Protein AF-A0A182YS61-F1 (afdb_monomer)

Mean predicted aligned error: 13.83 Å

Sequence (104 aa):
MSAAIKWRSLLCDSNQLQLKATLLGGQSFRWKARNPNELDQKQNEFIGVFANIVWILRQTERELQYRIVGEQSYPNGANRDVTKAAVHEQTSATVKNLAQVRLK

Solvent-accessible surface area (backbone atoms only — not comparable to full-atom values): 6808 Å² total; per-residue (Å²): 131,87,70,79,74,59,79,44,77,40,88,38,40,42,92,82,50,53,65,70,57,58,42,68,62,72,81,42,86,58,47,42,83,41,77,93,48,92,88,53,86,78,56,66,28,34,40,30,63,55,91,61,22,37,37,38,38,34,60,51,72,53,29,41,33,36,32,65,79,47,77,53,70,84,81,51,91,82,70,70,62,72,89,71,58,76,92,79,78,93,71,96,66,90,77,76,80,82,82,75,79,80,81,129

InterPro domains:
  IPR012904 8-oxoguanine DNA glycosylase, N-terminal [PF07934] (10-79)
  IPR052054 Oxidative DNA damage repair enzyme [PTHR10242] (6-87)

pLDDT: mean 76.08, std 18.75, range [33.75, 95.44]

Secondary structure (DSSP, 8-state):
-------EEEE--TTT--HHHHHHSSS-SSEEEE-S-TT-TT--EEEEEETTEEEEEEE-SSEEEEEEEEE-PSSPTT---TTSS-------------------

Organism: Anopheles stephensi (NCBI:txid30069)

Nearest PDB structures (foldseek):
  6g40-assembly3_C  TM=9.086E-01  e=1.349E-04  Mus musculus
  8bq7-assembly2_B  TM=8.272E-01  e=1.005E-04  Mus musculus
  7z3y-assembly3_CCC  TM=8.253E-01  e=1.517E-04  Mus musculus
  7z5r-assembly2_B  TM=8.107E-01  e=3.254E-04  Mus musculus
  8vx4-assembly1_A  TM=7.507E-01  e=2.893E-04  Homo sapiens

Radius of gyration: 20.43 Å; Cα contacts (8 Å, |Δi|>4): 126; chains: 1; bounding box: 54×37×44 Å

Structure (mmCIF, N/CA/C/O backbone):
data_AF-A0A182YS61-F1
#
_entry.id   AF-A0A182YS61-F1
#
loop_
_atom_site.group_PDB
_atom_site.id
_atom_site.type_symbol
_atom_site.label_atom_id
_atom_site.label_alt_id
_atom_site.label_comp_id
_atom_site.label_asym_id
_atom_site.label_entity_id
_atom_site.label_seq_id
_atom_site.pdbx_PDB_ins_code
_atom_site.Cartn_x
_atom_site.Cartn_y
_atom_site.Cartn_z
_atom_site.occupancy
_atom_site.B_iso_or_equiv
_atom_site.auth_seq_id
_atom_site.auth_comp_id
_atom_site.auth_asym_id
_atom_site.auth_atom_id
_atom_site.pdbx_PDB_model_num
ATOM 1 N N . MET A 1 1 ? -5.251 -0.162 -22.273 1.00 33.75 1 MET A N 1
ATOM 2 C CA . MET A 1 1 ? -6.599 0.122 -21.734 1.00 33.75 1 MET A CA 1
ATOM 3 C C . MET A 1 1 ? -6.425 0.662 -20.323 1.00 33.75 1 MET A C 1
ATOM 5 O O . MET A 1 1 ? -5.859 -0.040 -19.498 1.00 33.75 1 MET A O 1
ATOM 9 N N . SER A 1 2 ? -6.794 1.920 -20.071 1.00 41.34 2 SER A N 1
ATOM 10 C CA . SER A 1 2 ? -6.638 2.553 -18.754 1.00 41.34 2 SER A CA 1
ATOM 11 C C . SER A 1 2 ? -7.756 2.057 -17.837 1.00 41.34 2 SER A C 1
ATOM 13 O O . SER A 1 2 ? -8.863 2.591 -17.853 1.00 41.34 2 SER A O 1
ATOM 15 N N . ALA A 1 3 ? -7.509 0.965 -17.111 1.00 50.22 3 ALA A N 1
ATOM 16 C CA . ALA A 1 3 ? -8.411 0.538 -16.053 1.00 50.22 3 ALA A CA 1
ATOM 17 C C . ALA A 1 3 ? -8.446 1.655 -15.004 1.00 50.22 3 ALA A C 1
ATOM 19 O O . ALA A 1 3 ? -7.402 2.033 -14.471 1.00 50.22 3 ALA A O 1
ATOM 20 N N . ALA A 1 4 ? -9.630 2.209 -14.737 1.00 52.97 4 ALA A N 1
ATOM 21 C CA . ALA A 1 4 ? -9.818 3.183 -13.672 1.00 52.97 4 ALA A CA 1
ATOM 22 C C . ALA A 1 4 ? -9.175 2.636 -12.388 1.00 52.97 4 ALA A C 1
ATOM 24 O O . ALA A 1 4 ? -9.523 1.546 -11.926 1.00 52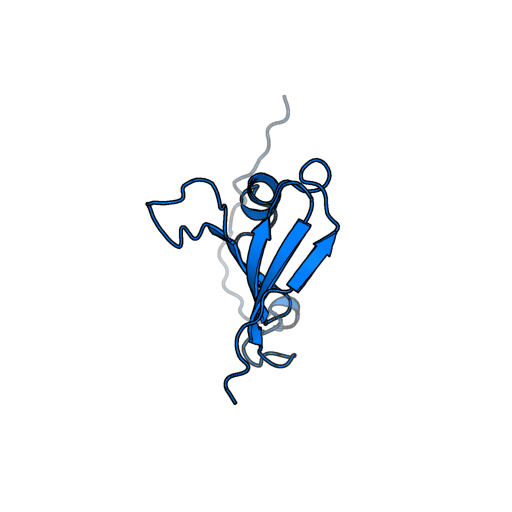.97 4 ALA A O 1
ATOM 25 N N . ILE A 1 5 ? -8.185 3.360 -11.862 1.00 72.62 5 ILE A N 1
ATOM 26 C CA . ILE A 1 5 ? -7.327 2.896 -10.771 1.00 72.62 5 ILE A CA 1
ATOM 27 C C . ILE A 1 5 ? -8.142 2.906 -9.465 1.00 72.62 5 ILE A C 1
ATOM 29 O O . ILE A 1 5 ? -8.097 3.862 -8.691 1.00 72.62 5 ILE A O 1
ATOM 33 N N . LYS A 1 6 ? -8.934 1.853 -9.248 1.00 88.00 6 LYS A N 1
ATOM 34 C CA . LYS A 1 6 ? -9.815 1.687 -8.089 1.00 88.00 6 LYS A CA 1
ATOM 35 C C . LYS A 1 6 ? -9.013 1.244 -6.864 1.00 88.00 6 LYS A C 1
ATOM 37 O O . LYS A 1 6 ? -8.210 0.314 -6.947 1.00 88.00 6 LYS A O 1
ATOM 42 N N . TRP A 1 7 ? -9.281 1.873 -5.723 1.00 91.94 7 TRP A N 1
ATOM 43 C CA . TRP A 1 7 ? -8.783 1.421 -4.427 1.00 91.94 7 TRP A CA 1
ATOM 44 C C . TRP A 1 7 ? -9.443 0.104 -4.013 1.00 91.94 7 TRP A C 1
ATOM 46 O O . TRP A 1 7 ? -10.656 -0.071 -4.141 1.00 91.94 7 TRP A O 1
ATOM 56 N N . ARG A 1 8 ? -8.630 -0.814 -3.503 1.00 94.81 8 ARG A N 1
ATOM 57 C CA . ARG A 1 8 ? -9.046 -2.064 -2.864 1.00 94.81 8 ARG A CA 1
ATOM 58 C C . ARG A 1 8 ? -8.605 -2.025 -1.403 1.00 94.81 8 ARG A C 1
ATOM 60 O O . ARG A 1 8 ? -7.629 -1.343 -1.097 1.00 94.81 8 ARG A O 1
ATOM 67 N N . SER A 1 9 ? -9.303 -2.732 -0.522 1.00 94.25 9 SER A N 1
ATOM 68 C CA . SER A 1 9 ? -8.962 -2.803 0.900 1.00 94.25 9 SER A CA 1
ATOM 69 C C . SER A 1 9 ? -8.725 -4.241 1.352 1.00 94.25 9 SER A C 1
ATOM 71 O O . SER A 1 9 ? -9.276 -5.192 0.797 1.00 94.25 9 SER A O 1
ATOM 73 N N . LEU A 1 10 ? -7.859 -4.379 2.348 1.00 95.31 10 LEU A N 1
ATOM 74 C CA . LEU A 1 10 ? -7.667 -5.574 3.155 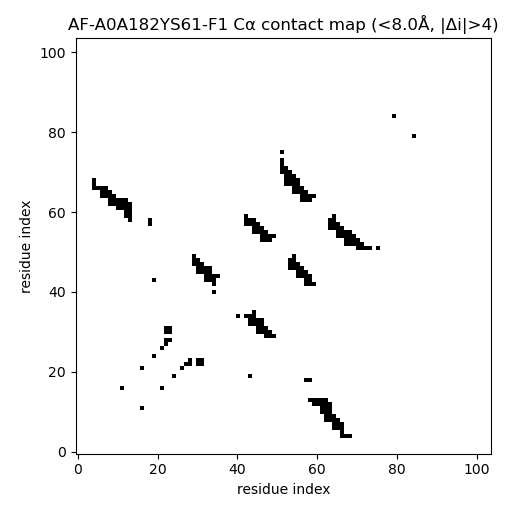1.00 95.31 10 LEU A CA 1
ATOM 75 C C . LEU A 1 10 ? -7.937 -5.181 4.601 1.00 95.31 10 LEU A C 1
ATOM 77 O O . LEU A 1 10 ? -7.429 -4.153 5.052 1.00 95.31 10 LEU A O 1
ATOM 81 N N . LEU A 1 11 ? -8.701 -6.003 5.318 1.00 95.44 11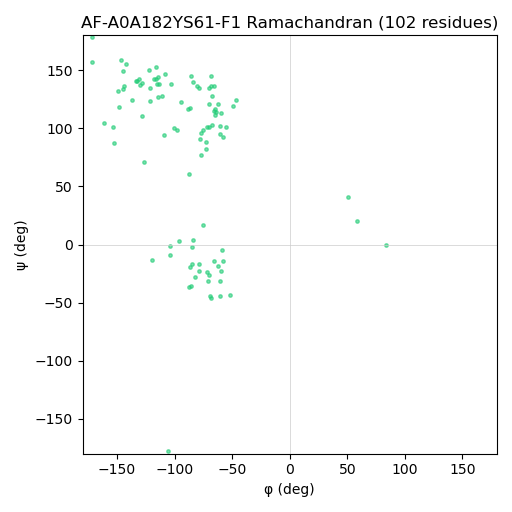 LEU A N 1
ATOM 82 C CA . LEU A 1 11 ? -8.872 -5.833 6.755 1.00 95.44 11 LEU A CA 1
ATOM 83 C C . LEU A 1 11 ? -7.509 -6.045 7.423 1.00 95.44 11 LEU A C 1
ATOM 85 O O . LEU A 1 11 ? -6.925 -7.124 7.324 1.00 95.44 11 LEU A O 1
ATOM 89 N N . CYS A 1 12 ? -6.978 -4.987 8.018 1.00 94.00 12 CYS A N 1
ATOM 90 C CA . CYS A 1 12 ? -5.667 -4.974 8.640 1.00 94.00 12 CYS A CA 1
ATOM 91 C C . CYS A 1 12 ? -5.613 -3.787 9.592 1.00 94.00 12 CYS A C 1
ATOM 93 O O . CYS A 1 12 ? -5.504 -2.632 9.165 1.00 94.00 12 CYS A O 1
ATOM 95 N N . ASP A 1 13 ? -5.706 -4.089 10.880 1.00 92.50 13 ASP A N 1
ATOM 96 C CA . ASP A 1 13 ? -5.653 -3.064 11.905 1.00 92.50 13 ASP A CA 1
ATOM 97 C C . ASP A 1 13 ? -4.247 -2.456 11.978 1.00 92.50 13 ASP A C 1
ATOM 99 O O . ASP A 1 13 ? -3.221 -3.125 11.814 1.00 92.50 13 ASP A O 1
ATOM 103 N N . SER A 1 14 ? -4.185 -1.159 12.263 1.00 87.81 14 SER A N 1
ATOM 104 C CA . SER A 1 14 ? -2.916 -0.431 12.393 1.00 87.81 14 SER A CA 1
ATOM 105 C C . SER A 1 14 ? -1.993 -0.985 13.488 1.00 87.81 14 SER A C 1
ATOM 107 O O . SER A 1 14 ? -0.778 -0.815 13.420 1.00 87.81 14 SER A O 1
ATOM 109 N N . ASN A 1 15 ? -2.523 -1.700 14.480 1.00 92.06 15 ASN A N 1
ATOM 110 C CA . ASN A 1 15 ? -1.713 -2.388 15.491 1.00 92.06 15 ASN A CA 1
ATOM 111 C C . ASN A 1 15 ? -0.980 -3.631 14.940 1.00 92.06 15 ASN A C 1
ATOM 113 O O . ASN A 1 15 ? 0.043 -4.017 15.500 1.00 92.06 15 ASN A O 1
ATOM 117 N N . GLN A 1 16 ? -1.469 -4.238 13.854 1.00 94.00 16 GLN A N 1
ATOM 118 C CA . GLN A 1 16 ? -0.861 -5.404 13.209 1.00 94.00 16 GLN A CA 1
ATOM 119 C C . GLN A 1 16 ? 0.213 -4.997 12.200 1.00 94.00 16 GLN A C 1
ATOM 121 O O . GLN A 1 16 ? 1.224 -5.683 12.056 1.00 94.00 16 GLN A O 1
ATOM 126 N N . LEU A 1 17 ? 0.001 -3.881 11.498 1.00 92.38 17 LEU A N 1
ATOM 127 C CA . LEU A 1 17 ? 0.912 -3.381 10.475 1.00 92.38 17 LEU A CA 1
ATOM 128 C C . LEU A 1 17 ? 1.083 -1.872 10.609 1.00 92.38 17 LEU A C 1
ATOM 130 O O . LEU A 1 17 ? 0.119 -1.127 10.508 1.00 92.38 17 LEU A O 1
ATOM 134 N N . GLN A 1 18 ? 2.322 -1.413 10.752 1.00 91.88 18 GLN A N 1
ATOM 135 C CA . GLN A 1 18 ? 2.665 0.008 10.737 1.00 91.88 18 GLN A CA 1
ATOM 136 C C . GLN A 1 18 ? 3.427 0.325 9.451 1.00 91.88 18 GLN A C 1
ATOM 138 O O . GLN A 1 18 ? 4.650 0.179 9.400 1.00 91.88 18 GLN A O 1
ATOM 143 N N . LEU A 1 19 ? 2.717 0.775 8.404 1.00 90.62 19 LEU A N 1
ATOM 144 C CA . LEU A 1 19 ? 3.303 0.961 7.065 1.00 90.62 19 LEU A CA 1
ATOM 145 C C . LEU A 1 19 ? 4.577 1.811 7.071 1.00 90.62 19 LEU A C 1
ATOM 147 O O . LEU A 1 19 ? 5.556 1.455 6.420 1.00 90.62 19 LEU A O 1
ATOM 151 N N . LYS A 1 20 ? 4.596 2.913 7.827 1.00 89.88 20 LYS A N 1
ATOM 152 C CA . LYS A 1 20 ? 5.765 3.798 7.901 1.00 89.88 20 LYS A CA 1
ATOM 153 C C . LYS A 1 20 ? 6.998 3.069 8.436 1.00 89.88 20 LYS A C 1
ATOM 155 O O . LYS A 1 20 ? 8.075 3.210 7.868 1.00 89.88 20 LYS A O 1
ATOM 160 N N . ALA A 1 21 ? 6.836 2.282 9.498 1.00 91.06 21 ALA A N 1
ATOM 161 C CA . ALA A 1 21 ? 7.931 1.525 10.094 1.00 91.06 21 ALA A CA 1
ATOM 162 C C . ALA A 1 21 ? 8.388 0.386 9.172 1.00 91.06 21 ALA A C 1
ATOM 164 O O . ALA A 1 21 ? 9.583 0.221 8.949 1.00 91.06 21 ALA A O 1
ATOM 165 N N . THR A 1 22 ? 7.455 -0.360 8.579 1.00 92.75 22 THR A N 1
ATOM 166 C CA . THR A 1 22 ? 7.780 -1.499 7.709 1.00 92.75 22 THR A CA 1
ATOM 167 C C . THR A 1 22 ? 8.442 -1.066 6.401 1.00 92.75 22 THR A C 1
ATOM 169 O O . THR A 1 22 ? 9.452 -1.640 5.999 1.00 92.75 22 THR A O 1
ATOM 172 N N . LEU A 1 23 ? 7.896 -0.048 5.730 1.00 93.19 23 LEU A N 1
ATOM 173 C CA . LEU A 1 23 ? 8.350 0.357 4.398 1.00 93.19 23 LEU A CA 1
ATOM 174 C C . LEU A 1 23 ? 9.588 1.256 4.430 1.00 93.19 23 LEU A C 1
ATOM 176 O O . LEU A 1 23 ? 10.351 1.245 3.469 1.00 93.19 23 LEU A O 1
ATOM 180 N N . LEU A 1 24 ? 9.800 2.023 5.506 1.00 89.81 24 LEU A N 1
ATOM 181 C CA . LEU A 1 24 ? 10.971 2.901 5.649 1.00 89.81 24 LEU A CA 1
ATOM 182 C C . LEU A 1 24 ? 12.039 2.345 6.601 1.00 89.81 24 LEU A C 1
ATOM 184 O O . LEU A 1 24 ? 13.140 2.884 6.655 1.00 89.81 24 LEU A O 1
ATOM 188 N N . GLY A 1 25 ? 11.757 1.263 7.331 1.00 90.75 25 GLY A N 1
ATOM 189 C CA . GLY A 1 25 ? 12.658 0.668 8.326 1.00 90.75 25 GLY A CA 1
ATOM 190 C C . GLY A 1 25 ? 13.840 -0.124 7.757 1.00 90.75 25 GLY A C 1
ATOM 191 O O . GLY A 1 25 ? 14.427 -0.926 8.473 1.00 90.75 25 GLY A O 1
ATOM 192 N N . GLY A 1 26 ? 14.176 0.044 6.476 1.00 90.44 26 GLY A N 1
ATOM 193 C CA . GLY A 1 26 ? 15.360 -0.565 5.858 1.00 90.44 26 GLY A CA 1
ATOM 194 C C . GLY A 1 26 ? 15.197 -2.007 5.363 1.00 90.44 26 GLY A C 1
ATOM 195 O O . GLY A 1 26 ? 16.132 -2.549 4.784 1.00 90.44 26 GLY A O 1
ATOM 196 N N . GLN A 1 27 ? 14.022 -2.627 5.516 1.00 90.81 27 GLN A N 1
ATOM 197 C CA . GLN A 1 27 ? 13.748 -3.960 4.949 1.00 90.81 27 GLN A CA 1
ATOM 198 C C . GLN A 1 27 ? 13.623 -3.924 3.419 1.00 90.81 27 GLN A C 1
ATOM 200 O O . GLN A 1 27 ? 13.957 -4.881 2.723 1.00 90.81 27 GLN A O 1
ATOM 205 N N . SER A 1 28 ? 13.131 -2.810 2.876 1.00 92.44 28 SER A N 1
ATOM 206 C CA . SER A 1 28 ? 13.044 -2.585 1.440 1.00 92.44 28 SER A CA 1
ATOM 207 C C . SER A 1 28 ? 13.284 -1.118 1.117 1.00 92.44 28 SER A C 1
ATOM 209 O O . SER A 1 28 ? 12.687 -0.239 1.723 1.00 92.44 28 SER A O 1
ATOM 211 N N . PHE A 1 29 ? 14.114 -0.856 0.109 1.00 94.19 29 PHE A N 1
ATOM 212 C CA . PHE A 1 29 ? 14.403 0.500 -0.379 1.00 94.19 29 PHE A CA 1
ATOM 213 C C . PHE A 1 29 ? 13.543 0.896 -1.585 1.00 94.19 29 PHE A C 1
ATOM 215 O O . PHE A 1 29 ? 13.714 1.966 -2.164 1.00 94.19 29 PHE A O 1
ATOM 222 N N . ARG A 1 30 ? 12.621 0.018 -2.003 1.00 95.25 30 ARG A N 1
ATOM 223 C CA . ARG A 1 30 ? 11.782 0.216 -3.197 1.00 95.25 30 ARG A CA 1
ATOM 224 C C . ARG A 1 30 ? 10.537 1.063 -2.939 1.00 95.25 30 ARG A C 1
ATOM 226 O O . ARG A 1 30 ? 9.723 1.210 -3.847 1.00 95.25 30 ARG A O 1
ATOM 233 N N . TRP A 1 31 ? 10.380 1.584 -1.727 1.00 94.75 31 TRP A N 1
ATOM 234 C CA . TRP A 1 31 ? 9.212 2.338 -1.293 1.00 94.75 31 TRP A CA 1
ATOM 235 C C . TRP A 1 31 ? 9.586 3.776 -0.962 1.00 94.75 31 TRP A C 1
ATOM 237 O O . TRP A 1 31 ? 10.649 4.047 -0.406 1.00 94.75 31 TRP A O 1
ATOM 247 N N . LYS A 1 32 ? 8.694 4.705 -1.300 1.00 92.62 32 LYS A N 1
ATOM 248 C CA . LYS A 1 32 ? 8.805 6.124 -0.969 1.00 92.62 32 LYS A CA 1
ATOM 249 C C . LYS A 1 32 ? 7.487 6.620 -0.400 1.00 92.62 32 LYS A C 1
ATOM 251 O O . LYS A 1 32 ? 6.423 6.252 -0.899 1.00 92.62 32 LYS A O 1
ATOM 256 N N . ALA A 1 33 ? 7.564 7.469 0.619 1.00 90.56 33 ALA A N 1
ATOM 257 C CA . ALA A 1 33 ? 6.402 8.205 1.094 1.00 90.56 33 ALA A CA 1
ATOM 258 C C . ALA A 1 33 ? 5.936 9.176 0.000 1.00 90.56 33 ALA A C 1
ATOM 260 O O . ALA A 1 33 ? 6.749 9.840 -0.648 1.00 90.56 33 ALA A O 1
ATOM 261 N N . ARG A 1 34 ? 4.626 9.233 -0.213 1.00 83.44 34 ARG A N 1
ATOM 262 C CA . ARG A 1 34 ? 3.960 10.147 -1.131 1.00 83.44 34 ARG A CA 1
ATOM 263 C C . ARG A 1 34 ? 2.977 10.965 -0.310 1.00 83.44 34 ARG A C 1
ATOM 265 O O . ARG A 1 34 ? 2.084 10.402 0.305 1.00 83.44 34 ARG A O 1
ATOM 272 N N . ASN A 1 35 ? 3.110 12.282 -0.361 1.00 72.12 35 ASN A N 1
ATOM 273 C CA . ASN A 1 35 ? 2.117 13.186 0.205 1.00 72.12 35 ASN A CA 1
ATOM 274 C C . ASN A 1 35 ? 1.264 13.694 -0.961 1.00 72.12 35 ASN A C 1
ATOM 276 O O . ASN A 1 35 ? 1.747 14.522 -1.733 1.00 72.12 35 ASN A O 1
ATOM 280 N N . PRO A 1 36 ? 0.056 13.148 -1.188 1.00 61.19 36 PRO A N 1
ATOM 281 C CA . PRO A 1 36 ? -0.760 13.539 -2.332 1.00 61.19 36 PRO A CA 1
ATOM 282 C C . PRO A 1 36 ? -1.313 14.964 -2.208 1.00 61.19 36 PRO A C 1
ATOM 284 O O . PRO A 1 36 ? -1.537 15.571 -3.245 1.00 61.19 36 PRO A O 1
ATOM 287 N N . ASN A 1 37 ? -1.492 15.496 -0.991 1.00 56.56 37 ASN A N 1
ATOM 288 C CA . ASN A 1 37 ? -1.925 16.870 -0.723 1.00 56.56 37 ASN A CA 1
ATOM 289 C C . ASN A 1 37 ? -1.324 17.361 0.605 1.00 56.56 37 ASN A C 1
ATOM 291 O O . ASN A 1 37 ? -1.441 16.676 1.619 1.00 56.56 37 ASN A O 1
ATOM 295 N N . GLU A 1 38 ? -0.739 18.560 0.629 1.00 53.31 38 GLU A N 1
ATOM 296 C CA . GLU A 1 38 ? -0.223 19.197 1.859 1.00 53.31 38 GLU A CA 1
ATOM 297 C C . GLU A 1 38 ? -1.333 19.564 2.864 1.00 53.31 38 GLU A C 1
ATOM 299 O O . GLU A 1 38 ? -1.051 19.819 4.033 1.00 53.31 38 GLU A O 1
ATOM 304 N N . LEU A 1 39 ? -2.599 19.545 2.427 1.00 53.16 39 LEU A N 1
ATOM 305 C CA . LEU A 1 39 ? -3.767 19.890 3.243 1.00 53.16 39 LEU A CA 1
ATOM 306 C C . LEU A 1 39 ? -4.219 18.775 4.199 1.00 53.16 39 LEU A C 1
ATOM 308 O O . LEU A 1 39 ? -4.887 19.064 5.185 1.00 53.16 39 LEU A O 1
ATOM 312 N N . ASP A 1 40 ? -3.871 17.516 3.917 1.00 51.12 40 ASP A N 1
ATOM 313 C CA . ASP A 1 40 ? -4.377 16.352 4.652 1.00 51.12 40 ASP A CA 1
ATOM 314 C C . ASP A 1 40 ? -3.201 15.501 5.154 1.00 51.12 40 ASP A C 1
ATOM 316 O O . ASP A 1 40 ? -2.912 14.402 4.678 1.00 51.12 40 ASP A O 1
ATOM 320 N N . GLN A 1 41 ? -2.488 16.036 6.151 1.00 51.75 41 GLN A N 1
ATOM 321 C CA . GLN A 1 41 ? -1.302 15.429 6.783 1.00 51.75 41 GLN A CA 1
ATOM 322 C C . GLN A 1 41 ? -1.548 14.040 7.409 1.00 51.75 41 GLN A C 1
ATOM 324 O O . GLN A 1 41 ? -0.614 13.410 7.904 1.00 51.75 41 GLN A O 1
ATOM 329 N N . LYS A 1 42 ? -2.794 13.550 7.422 1.00 56.91 42 LYS A N 1
ATOM 330 C CA . LYS A 1 42 ? -3.169 12.286 8.064 1.00 56.91 42 LYS A CA 1
ATOM 331 C C . LYS A 1 42 ? -3.010 11.044 7.189 1.00 56.91 42 LYS A C 1
ATOM 333 O O . LYS A 1 42 ? -2.945 9.950 7.746 1.00 56.91 42 LYS A O 1
ATOM 338 N N . GLN A 1 43 ? -2.941 11.159 5.861 1.00 64.56 43 GLN A N 1
ATOM 339 C CA . GLN A 1 43 ? -2.829 9.973 5.001 1.00 64.56 43 GLN A CA 1
ATOM 340 C C . GLN A 1 43 ? -1.380 9.708 4.600 1.00 64.56 43 GLN A C 1
ATOM 342 O O . GLN A 1 43 ? -0.855 10.293 3.657 1.00 64.56 43 GLN A O 1
ATOM 347 N N . ASN A 1 44 ? -0.742 8.776 5.311 1.00 78.25 44 ASN A N 1
ATOM 348 C CA . ASN A 1 44 ? 0.559 8.239 4.926 1.00 78.25 44 ASN A CA 1
ATOM 349 C C . ASN A 1 44 ? 0.387 7.318 3.705 1.00 78.25 44 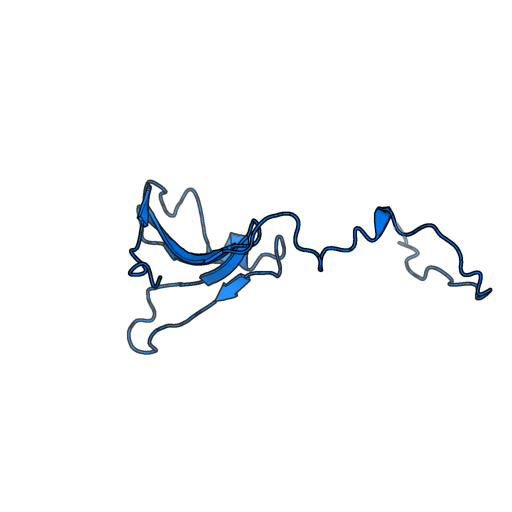ASN A C 1
ATOM 351 O O . ASN A 1 44 ? 0.174 6.111 3.857 1.00 78.25 44 ASN A O 1
ATOM 355 N N . GLU A 1 45 ? 0.448 7.884 2.498 1.00 90.69 45 GLU A N 1
ATOM 356 C CA . GLU A 1 45 ? 0.526 7.092 1.272 1.00 90.69 45 GLU A CA 1
ATOM 357 C C . GLU A 1 45 ? 1.979 6.724 0.960 1.00 90.69 45 GLU A C 1
ATOM 359 O O . GLU A 1 45 ? 2.918 7.492 1.175 1.00 90.69 45 GLU A O 1
ATOM 364 N N . PHE A 1 46 ? 2.172 5.538 0.400 1.00 93.50 46 PHE A N 1
ATOM 365 C CA . PHE A 1 46 ? 3.465 5.044 -0.042 1.00 93.50 46 PHE A CA 1
ATOM 366 C C . PHE A 1 46 ? 3.347 4.521 -1.458 1.00 93.50 46 PHE A C 1
ATOM 368 O O . PHE A 1 46 ? 2.402 3.811 -1.790 1.00 93.50 46 PHE A O 1
ATOM 375 N N . ILE A 1 47 ? 4.327 4.845 -2.291 1.00 94.31 47 ILE A N 1
ATOM 376 C CA . ILE A 1 47 ? 4.459 4.297 -3.637 1.00 94.31 47 ILE A CA 1
ATOM 377 C C . ILE A 1 47 ? 5.709 3.433 -3.706 1.00 94.31 47 ILE A C 1
ATOM 379 O O . ILE A 1 47 ? 6.757 3.799 -3.172 1.00 94.31 47 ILE A O 1
ATOM 383 N N . GLY A 1 48 ? 5.611 2.289 -4.367 1.00 94.44 48 GLY A N 1
ATOM 384 C CA . GLY A 1 48 ? 6.757 1.412 -4.534 1.00 94.44 48 GLY A CA 1
ATOM 385 C C . GLY A 1 48 ? 6.502 0.262 -5.485 1.00 94.44 48 GLY A C 1
ATOM 386 O O . GLY A 1 48 ? 5.417 0.117 -6.046 1.00 94.44 48 GLY A O 1
ATOM 387 N N . VAL A 1 49 ? 7.543 -0.539 -5.688 1.00 93.94 49 VAL A N 1
ATOM 388 C CA . VAL A 1 49 ? 7.509 -1.676 -6.611 1.00 93.94 49 VAL A CA 1
ATOM 389 C C . VAL A 1 49 ? 7.577 -2.982 -5.838 1.00 93.94 49 VAL A C 1
ATOM 391 O O . VAL A 1 49 ? 8.500 -3.212 -5.053 1.00 93.94 49 VAL A O 1
ATOM 394 N N . PHE A 1 50 ? 6.630 -3.872 -6.116 1.00 92.25 50 PHE A N 1
ATOM 395 C CA . PHE A 1 50 ? 6.607 -5.237 -5.609 1.00 92.25 50 PHE A CA 1
ATOM 396 C C . PHE A 1 50 ? 6.053 -6.170 -6.684 1.00 92.25 50 PHE A C 1
ATOM 398 O O . PHE A 1 50 ? 5.079 -5.826 -7.346 1.00 92.25 50 PHE A O 1
ATOM 405 N N . ALA A 1 51 ? 6.689 -7.330 -6.876 1.00 89.75 51 ALA A N 1
ATOM 406 C CA . ALA A 1 51 ? 6.323 -8.302 -7.912 1.00 89.75 51 ALA A CA 1
ATOM 407 C C . ALA A 1 51 ? 6.187 -7.693 -9.328 1.00 89.75 51 ALA A C 1
ATOM 409 O O . ALA A 1 51 ? 5.259 -8.011 -10.054 1.00 89.75 51 ALA A O 1
ATOM 410 N N . ASN A 1 52 ? 7.101 -6.786 -9.704 1.00 89.62 52 ASN A N 1
ATOM 411 C CA . ASN A 1 52 ? 7.092 -6.052 -10.986 1.00 89.62 52 ASN A CA 1
ATOM 412 C C . ASN A 1 52 ? 5.826 -5.221 -11.246 1.00 89.62 52 ASN A C 1
ATOM 414 O O . ASN A 1 52 ? 5.549 -4.811 -12.372 1.00 89.62 52 ASN A O 1
ATOM 418 N N . ILE A 1 53 ? 5.100 -4.919 -10.177 1.00 91.56 53 ILE A N 1
ATOM 419 C CA . ILE A 1 53 ? 3.916 -4.079 -10.174 1.00 91.56 53 ILE A CA 1
ATOM 420 C C . ILE A 1 53 ? 4.233 -2.833 -9.349 1.00 91.56 53 ILE A C 1
ATOM 422 O O . ILE A 1 53 ? 4.874 -2.904 -8.296 1.00 91.56 53 ILE A O 1
ATOM 426 N N . VAL A 1 54 ? 3.802 -1.676 -9.842 1.00 93.75 54 VAL A N 1
ATOM 427 C CA . VAL A 1 54 ? 3.846 -0.412 -9.109 1.00 93.75 54 VAL A CA 1
ATOM 428 C C . VAL A 1 54 ? 2.577 -0.311 -8.275 1.00 93.75 54 VAL A C 1
ATOM 430 O O . VAL A 1 54 ? 1.468 -0.240 -8.811 1.00 93.75 54 VAL A O 1
ATOM 433 N N . TRP A 1 55 ? 2.750 -0.270 -6.961 1.00 94.62 55 TRP A N 1
ATOM 434 C CA . TRP A 1 55 ? 1.671 -0.177 -5.987 1.00 94.62 55 TRP A CA 1
ATOM 435 C C . TRP A 1 55 ? 1.659 1.200 -5.346 1.00 94.62 55 TRP A C 1
ATOM 437 O O . TRP A 1 55 ? 2.709 1.796 -5.099 1.00 94.62 55 TRP A O 1
ATOM 447 N N . ILE A 1 56 ? 0.461 1.671 -5.016 1.00 94.12 56 ILE A N 1
ATOM 448 C CA . ILE A 1 56 ? 0.271 2.717 -4.019 1.00 94.12 56 ILE A CA 1
ATOM 449 C C . ILE A 1 56 ? -0.486 2.097 -2.855 1.00 94.12 56 ILE A C 1
ATOM 451 O O . ILE A 1 56 ? -1.539 1.494 -3.056 1.00 94.12 56 ILE A O 1
ATOM 455 N N . LEU A 1 57 ? 0.068 2.246 -1.660 1.00 94.44 57 LEU A N 1
ATOM 456 C CA . LEU A 1 57 ? -0.476 1.768 -0.400 1.00 94.44 57 LEU A CA 1
ATOM 457 C C . LEU A 1 57 ? -0.839 2.966 0.467 1.00 94.44 57 LEU A C 1
ATOM 459 O O . LEU A 1 57 ? -0.118 3.959 0.485 1.00 94.44 57 LEU A O 1
ATOM 463 N N . ARG A 1 58 ? -1.922 2.856 1.220 1.00 92.56 58 ARG A N 1
ATOM 464 C CA . ARG A 1 58 ? -2.256 3.766 2.314 1.00 92.56 58 ARG A CA 1
ATOM 465 C C . ARG A 1 58 ? -2.973 2.981 3.395 1.00 92.56 58 ARG A C 1
ATOM 467 O O . ARG A 1 58 ? -3.534 1.924 3.123 1.00 92.56 58 ARG A O 1
ATOM 474 N N . GLN A 1 59 ? -2.971 3.490 4.611 1.00 90.81 59 GLN A N 1
ATOM 475 C CA . GLN A 1 59 ? -3.548 2.777 5.740 1.00 90.81 59 GLN A CA 1
ATOM 476 C C . GLN A 1 59 ? -4.527 3.665 6.495 1.00 90.81 59 GLN A C 1
ATOM 478 O O . GLN A 1 59 ? -4.278 4.853 6.693 1.00 90.81 59 GLN A O 1
ATOM 483 N N . THR A 1 60 ? -5.641 3.065 6.895 1.00 89.75 60 THR A N 1
ATOM 484 C CA . THR A 1 60 ? -6.582 3.616 7.871 1.00 89.75 60 THR A CA 1
ATOM 485 C C . THR A 1 60 ? -6.419 2.852 9.187 1.00 89.75 60 THR A C 1
ATOM 487 O O . THR A 1 60 ? -5.572 1.970 9.302 1.00 89.75 60 THR A O 1
ATOM 490 N N . GLU A 1 61 ? -7.223 3.155 10.203 1.00 89.88 61 GLU A N 1
ATOM 491 C CA . GLU A 1 61 ? -7.124 2.440 11.482 1.00 89.88 61 GLU A CA 1
ATOM 492 C C . GLU A 1 61 ? -7.384 0.931 11.364 1.00 89.88 61 GLU A C 1
ATOM 494 O O . GLU A 1 61 ? -6.778 0.172 12.120 1.00 89.88 61 GLU A O 1
ATOM 499 N N . ARG A 1 62 ? -8.244 0.515 10.419 1.00 92.81 62 ARG A N 1
ATOM 500 C CA . ARG A 1 62 ? -8.749 -0.865 10.279 1.00 92.81 62 ARG A CA 1
ATOM 501 C C . ARG A 1 62 ? -8.416 -1.546 8.957 1.00 92.81 62 ARG A C 1
ATOM 503 O O . ARG A 1 62 ? -8.638 -2.746 8.804 1.00 92.81 62 ARG A O 1
ATOM 510 N N . GLU A 1 63 ? -7.960 -0.788 7.966 1.00 94.44 63 GLU A N 1
ATOM 511 C CA . GLU A 1 63 ? -7.727 -1.320 6.630 1.00 94.44 63 GLU A CA 1
ATOM 512 C C . GLU A 1 63 ? -6.382 -0.888 6.056 1.00 94.44 63 GLU A C 1
ATOM 514 O O . GLU A 1 63 ? -5.992 0.283 6.109 1.00 94.44 63 GLU A O 1
ATOM 519 N N . LEU A 1 64 ? -5.736 -1.828 5.368 1.00 94.31 64 LEU A N 1
ATOM 520 C CA . LEU A 1 64 ? -4.716 -1.534 4.375 1.00 94.31 64 LEU A CA 1
ATOM 521 C C . LEU A 1 64 ? -5.400 -1.343 3.023 1.00 94.31 64 LEU A C 1
ATOM 523 O O . LEU A 1 64 ? -5.980 -2.273 2.462 1.00 94.31 64 LEU A O 1
ATOM 527 N N . GLN A 1 65 ? -5.303 -0.142 2.473 1.00 94.62 65 GLN A N 1
ATOM 528 C CA . GLN A 1 65 ? -5.852 0.189 1.168 1.00 94.62 65 GLN A CA 1
ATOM 529 C C . GLN A 1 65 ? -4.738 0.240 0.129 1.00 94.62 65 GLN A C 1
ATOM 531 O O . GLN A 1 65 ? -3.653 0.768 0.374 1.00 94.62 65 GLN A O 1
ATOM 536 N N . TYR A 1 66 ? -5.000 -0.304 -1.054 1.00 94.44 66 TYR A N 1
ATOM 537 C CA . TYR A 1 66 ? -4.014 -0.375 -2.120 1.00 94.44 66 TYR A CA 1
ATOM 538 C C . TYR A 1 66 ? -4.626 -0.140 -3.495 1.00 94.44 66 TYR A C 1
ATOM 540 O O . TYR A 1 66 ? -5.812 -0.384 -3.735 1.00 94.44 66 TYR A O 1
ATOM 548 N N . ARG A 1 67 ? -3.789 0.309 -4.425 1.00 93.44 67 ARG A N 1
ATOM 549 C CA . ARG A 1 67 ? -4.120 0.375 -5.847 1.00 93.44 67 ARG A CA 1
ATOM 550 C C . ARG A 1 67 ? -2.903 0.077 -6.710 1.00 93.44 67 ARG A C 1
ATOM 552 O O . ARG A 1 67 ? -1.773 0.386 -6.333 1.00 93.44 67 ARG A O 1
ATOM 559 N N . ILE A 1 68 ? -3.157 -0.501 -7.878 1.00 93.12 68 ILE A N 1
ATOM 560 C CA . ILE A 1 68 ? -2.133 -0.835 -8.869 1.00 93.12 68 ILE A CA 1
ATOM 561 C C . ILE A 1 68 ? -2.039 0.309 -9.873 1.00 93.12 68 ILE A C 1
ATOM 563 O O . ILE A 1 68 ? -3.033 0.671 -10.493 1.00 93.12 68 ILE A O 1
ATOM 567 N N . VAL A 1 69 ? -0.848 0.883 -10.024 1.00 90.81 69 VAL A N 1
ATOM 568 C CA . VAL A 1 69 ? -0.578 1.942 -11.008 1.00 90.81 69 VAL A CA 1
ATOM 569 C C . VAL A 1 69 ? -0.180 1.342 -12.354 1.00 90.81 69 VAL A C 1
ATOM 571 O O . VAL A 1 69 ? -0.565 1.865 -13.395 1.00 90.81 69 VAL A O 1
ATOM 574 N N . GLY A 1 70 ? 0.571 0.241 -12.340 1.00 88.75 70 GLY A N 1
ATOM 575 C CA . GLY A 1 70 ? 1.002 -0.454 -13.548 1.00 88.75 70 GLY A CA 1
ATOM 576 C C . GLY A 1 70 ? 1.678 -1.781 -13.232 1.00 88.75 70 GLY A C 1
ATOM 577 O O . GLY A 1 70 ? 2.193 -1.968 -12.133 1.00 88.75 70 GLY A O 1
ATOM 578 N N . GLU A 1 71 ? 1.674 -2.687 -14.202 1.00 89.62 71 GLU A N 1
ATOM 579 C CA . GLU A 1 71 ? 2.211 -4.045 -14.101 1.00 89.62 71 GLU A CA 1
ATOM 580 C C . GLU A 1 71 ? 3.124 -4.334 -15.294 1.00 89.62 71 GLU A C 1
ATOM 582 O O . GLU A 1 71 ? 2.846 -3.908 -16.417 1.00 89.62 71 GLU A O 1
ATOM 587 N N . GLN A 1 72 ? 4.215 -5.055 -15.043 1.00 82.88 72 GLN A N 1
ATOM 588 C CA . GLN A 1 72 ? 5.061 -5.646 -16.074 1.00 82.88 72 GLN A CA 1
ATOM 589 C C . GLN A 1 72 ? 5.068 -7.169 -15.934 1.00 82.88 72 GLN A C 1
ATOM 591 O O . GLN A 1 72 ? 5.089 -7.702 -14.826 1.00 82.88 72 GLN A O 1
ATOM 596 N N . SER A 1 73 ? 5.084 -7.868 -17.069 1.00 77.69 73 SER A N 1
ATOM 597 C CA . SER A 1 73 ? 5.099 -9.331 -17.125 1.00 77.69 73 SER A CA 1
ATOM 598 C C . SER A 1 73 ? 6.440 -9.905 -16.663 1.00 77.69 73 SER A C 1
ATOM 600 O O . SER A 1 73 ? 7.496 -9.449 -17.094 1.00 77.69 73 SER A O 1
ATOM 602 N N . TYR A 1 74 ? 6.398 -10.943 -15.825 1.00 68.62 74 TYR A N 1
ATOM 603 C CA . TYR A 1 74 ? 7.583 -11.707 -15.428 1.00 68.62 74 TYR A CA 1
ATOM 604 C C . TYR A 1 74 ? 7.896 -12.796 -16.477 1.00 68.62 74 TYR A C 1
ATOM 606 O O . TYR A 1 74 ? 6.957 -13.454 -16.929 1.00 68.62 74 TYR A O 1
ATOM 614 N N 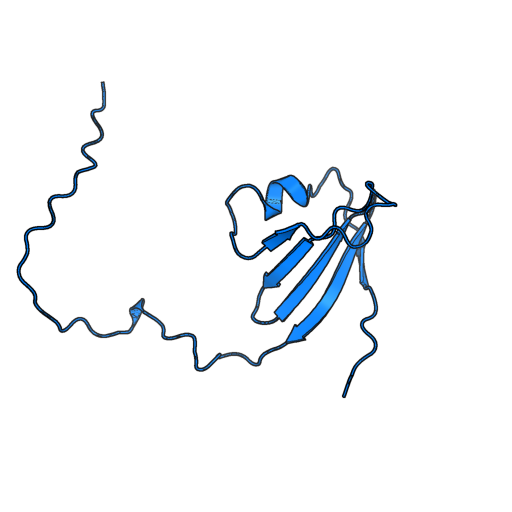. PRO A 1 75 ? 9.170 -13.065 -16.832 1.00 69.75 75 PRO A N 1
ATOM 615 C CA . PRO A 1 75 ? 10.388 -12.396 -16.379 1.00 69.75 75 PRO A CA 1
ATOM 616 C C . PRO A 1 75 ? 10.645 -11.078 -17.117 1.00 69.75 75 PRO A C 1
ATOM 618 O O . PRO A 1 75 ? 10.577 -10.996 -18.341 1.00 69.75 75 PRO A O 1
ATOM 621 N N . ASN A 1 76 ? 11.024 -10.048 -16.362 1.00 65.94 76 ASN A N 1
ATOM 622 C CA . ASN A 1 76 ? 11.444 -8.781 -16.948 1.00 65.94 76 ASN A CA 1
ATOM 623 C C . ASN A 1 76 ? 12.794 -9.001 -17.636 1.00 65.94 76 ASN A C 1
ATOM 625 O O . ASN A 1 76 ? 13.759 -9.343 -16.956 1.00 65.94 76 ASN A O 1
ATOM 629 N N . GLY A 1 77 ? 12.901 -8.754 -18.945 1.00 64.56 77 GLY A N 1
ATOM 630 C CA . GLY A 1 77 ? 14.158 -8.928 -19.697 1.0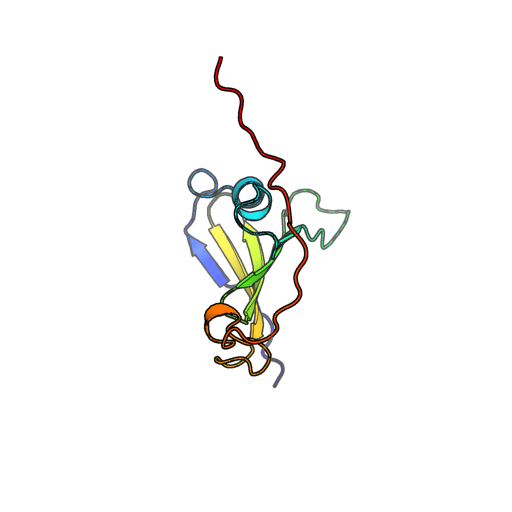0 64.56 77 GLY A CA 1
ATOM 631 C C . GLY A 1 77 ? 15.347 -8.101 -19.172 1.00 64.56 77 GLY A C 1
ATOM 632 O O . GLY A 1 77 ? 16.491 -8.379 -19.515 1.00 64.56 77 GLY A O 1
ATOM 633 N N . ALA A 1 78 ? 15.090 -7.114 -18.306 1.00 64.81 78 ALA A N 1
ATOM 634 C CA . ALA A 1 78 ? 16.104 -6.322 -17.611 1.00 64.81 78 ALA A CA 1
ATOM 635 C C . ALA A 1 78 ? 16.642 -6.969 -16.316 1.00 64.81 78 ALA A C 1
ATOM 637 O O . ALA A 1 78 ? 17.700 -6.565 -15.837 1.00 64.81 78 ALA A O 1
ATOM 638 N N . ASN A 1 79 ? 15.955 -7.968 -15.745 1.00 60.19 79 ASN A N 1
ATOM 639 C CA . ASN A 1 79 ? 16.459 -8.729 -14.600 1.00 60.19 79 ASN A CA 1
ATOM 640 C C . ASN A 1 79 ? 17.513 -9.725 -15.096 1.00 60.19 79 ASN A C 1
ATOM 642 O O . ASN A 1 79 ? 17.253 -10.919 -15.234 1.00 60.19 79 ASN A O 1
ATOM 646 N N . ARG A 1 80 ? 18.720 -9.227 -15.382 1.00 60.94 80 ARG A N 1
ATOM 647 C CA . ARG A 1 80 ? 19.894 -10.093 -15.479 1.00 60.94 80 ARG A CA 1
ATOM 648 C C . ARG A 1 80 ? 20.126 -10.673 -14.090 1.00 60.94 80 ARG A C 1
ATOM 650 O O . ARG A 1 80 ? 20.454 -9.944 -13.158 1.00 60.94 80 ARG A O 1
ATOM 6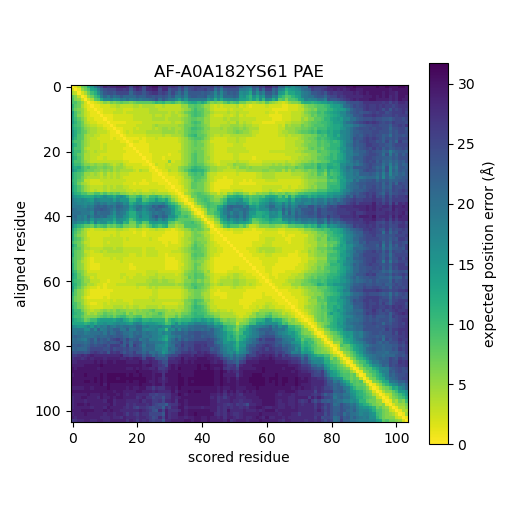57 N N . ASP A 1 81 ? 19.913 -11.974 -13.960 1.00 60.62 81 ASP A N 1
ATOM 658 C CA . ASP A 1 81 ? 20.326 -12.749 -12.798 1.00 60.62 81 ASP A CA 1
ATOM 659 C C . ASP A 1 81 ? 21.857 -12.650 -12.691 1.00 60.62 81 ASP A C 1
ATOM 661 O O . ASP A 1 81 ? 22.598 -13.347 -13.387 1.00 60.62 81 ASP A O 1
ATOM 665 N N . VAL A 1 82 ? 22.337 -11.70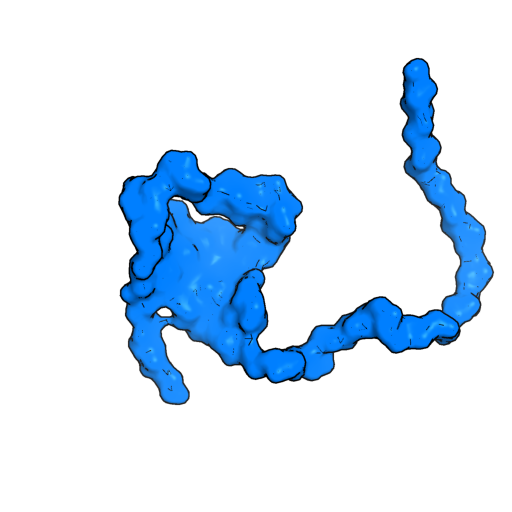5 -11.876 1.00 59.72 82 VAL A N 1
ATOM 666 C CA . VAL A 1 82 ? 23.774 -11.452 -11.669 1.00 59.72 82 VAL A CA 1
ATOM 667 C C . VAL A 1 82 ? 24.451 -12.681 -11.049 1.00 59.72 82 VAL A C 1
ATOM 669 O O . VAL A 1 82 ? 25.658 -12.847 -11.172 1.00 59.72 82 VAL A O 1
ATOM 672 N N . THR A 1 83 ? 23.682 -13.592 -10.447 1.00 59.72 83 THR A N 1
ATOM 673 C CA . THR A 1 83 ? 24.178 -14.841 -9.866 1.00 59.72 83 THR A CA 1
ATOM 674 C C . THR A 1 83 ? 24.444 -15.919 -10.924 1.00 59.72 83 THR A C 1
ATOM 676 O O . THR A 1 83 ? 25.173 -16.870 -10.651 1.00 59.72 83 THR A O 1
ATOM 679 N N . LYS A 1 84 ? 23.909 -15.766 -12.145 1.00 52.62 84 LYS A N 1
ATOM 680 C CA . LYS A 1 84 ? 24.165 -16.653 -13.297 1.00 52.62 84 LYS A CA 1
ATOM 681 C C . LYS A 1 84 ? 25.121 -16.071 -14.338 1.00 52.62 84 LYS A C 1
AT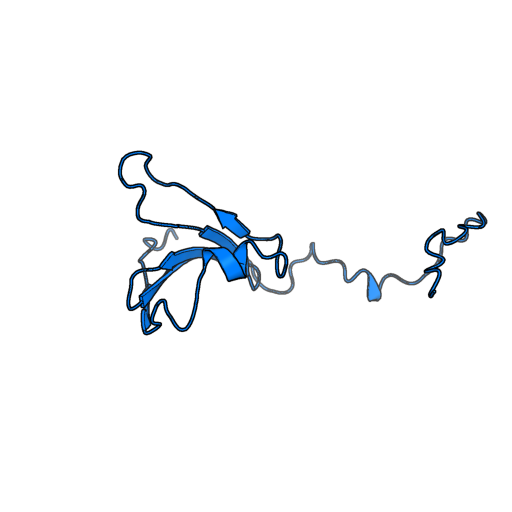OM 683 O O . LYS A 1 84 ? 25.418 -16.743 -15.325 1.00 52.62 84 LYS A O 1
ATOM 688 N N . ALA A 1 85 ? 25.610 -14.846 -14.146 1.00 50.56 85 ALA A N 1
ATOM 689 C CA . ALA A 1 85 ? 26.671 -14.305 -14.982 1.00 50.56 85 ALA A CA 1
ATOM 690 C C . ALA A 1 85 ? 27.969 -15.054 -14.651 1.00 50.56 85 ALA A C 1
ATOM 692 O O . ALA A 1 85 ? 28.583 -14.829 -13.611 1.00 50.56 85 ALA A O 1
ATOM 693 N N . ALA A 1 86 ? 28.332 -16.001 -15.516 1.00 48.78 86 ALA A N 1
ATOM 694 C CA . ALA A 1 86 ? 29.572 -16.750 -15.427 1.00 48.78 86 ALA A CA 1
ATOM 695 C C . ALA A 1 86 ? 30.750 -15.801 -15.161 1.00 48.78 86 ALA A C 1
ATOM 697 O O . ALA A 1 86 ? 30.981 -14.838 -15.892 1.00 48.78 86 ALA A O 1
ATOM 698 N N . VAL A 1 87 ? 31.470 -16.093 -14.081 1.00 51.28 87 VAL A N 1
ATOM 699 C CA . VAL A 1 87 ? 32.720 -15.452 -13.690 1.00 51.28 87 VAL A CA 1
ATOM 700 C C . VAL A 1 87 ? 33.745 -15.668 -14.800 1.00 51.28 87 VAL A C 1
ATOM 702 O O . VAL A 1 87 ? 34.348 -16.736 -14.903 1.00 51.28 87 VAL A O 1
ATOM 705 N N . HIS A 1 88 ? 33.966 -14.647 -15.618 1.00 50.09 88 HIS A N 1
ATOM 706 C CA . HIS A 1 88 ? 35.238 -14.480 -16.303 1.00 50.09 88 HIS A CA 1
ATOM 707 C C . HIS A 1 88 ? 35.500 -13.007 -16.594 1.00 50.09 88 HIS A C 1
ATOM 709 O O . HIS A 1 88 ? 35.185 -12.502 -17.661 1.00 50.09 88 HIS A O 1
ATOM 715 N N . GLU A 1 89 ? 36.107 -12.326 -15.625 1.00 41.75 89 GLU A N 1
ATOM 716 C CA . GLU A 1 89 ? 37.147 -11.353 -15.943 1.00 41.75 89 GLU A CA 1
ATOM 717 C C . GLU A 1 89 ? 38.080 -11.224 -14.739 1.00 41.75 89 GLU A C 1
ATOM 719 O O . GLU A 1 89 ? 37.776 -10.619 -13.711 1.00 41.75 89 GLU A O 1
ATOM 724 N N . GLN A 1 90 ? 39.221 -11.899 -14.862 1.00 50.50 90 GLN A N 1
ATOM 725 C CA . GLN A 1 90 ? 40.383 -11.700 -14.017 1.00 50.50 90 GLN A CA 1
ATOM 726 C C . GLN A 1 90 ? 40.835 -10.243 -14.150 1.00 50.50 90 GLN A C 1
ATOM 728 O O . GLN A 1 90 ? 41.370 -9.850 -15.180 1.00 50.50 90 GLN A O 1
ATOM 733 N N . THR A 1 91 ? 40.717 -9.460 -13.083 1.00 42.03 91 THR A N 1
ATOM 734 C CA . THR A 1 91 ? 41.668 -8.376 -12.834 1.00 42.03 91 THR A CA 1
ATOM 735 C C . THR A 1 91 ? 42.204 -8.507 -11.418 1.00 42.03 91 THR A C 1
ATOM 737 O O . THR A 1 91 ? 41.511 -8.358 -10.415 1.00 42.03 91 THR A O 1
ATOM 740 N N . SER A 1 92 ? 43.482 -8.868 -11.375 1.00 48.88 92 SER A N 1
ATOM 741 C CA . SER A 1 92 ? 44.348 -8.878 -10.208 1.00 48.88 92 SER A CA 1
ATOM 742 C C . SER A 1 92 ? 44.375 -7.493 -9.555 1.00 48.88 92 SER A C 1
ATOM 744 O O . SER A 1 92 ? 45.109 -6.612 -9.993 1.00 48.88 92 SER A O 1
ATOM 746 N N . ALA A 1 93 ? 43.625 -7.314 -8.474 1.00 48.84 93 ALA A N 1
ATOM 747 C CA . ALA A 1 93 ? 43.924 -6.311 -7.463 1.00 48.84 93 ALA A CA 1
ATOM 748 C C . ALA A 1 93 ? 43.461 -6.840 -6.104 1.00 48.84 93 ALA A C 1
ATOM 750 O O . ALA A 1 93 ? 42.285 -7.124 -5.894 1.00 48.84 93 ALA A O 1
ATOM 751 N N . THR A 1 94 ? 44.408 -7.006 -5.185 1.00 51.34 94 THR A N 1
ATOM 752 C CA . THR A 1 94 ? 44.187 -7.423 -3.800 1.00 51.34 94 THR A CA 1
ATOM 753 C C . THR A 1 94 ? 43.232 -6.454 -3.097 1.00 51.34 94 THR A C 1
ATOM 755 O O . THR A 1 94 ? 43.661 -5.448 -2.532 1.00 51.34 94 THR A O 1
ATOM 758 N N . VAL A 1 95 ? 41.930 -6.743 -3.104 1.00 58.41 95 VAL A N 1
ATOM 759 C CA . VAL A 1 95 ? 40.955 -6.005 -2.293 1.00 58.41 95 VAL A CA 1
ATOM 760 C C . VAL A 1 95 ? 41.091 -6.497 -0.853 1.00 58.41 95 VAL A C 1
ATOM 762 O O . VAL A 1 95 ? 40.543 -7.530 -0.471 1.00 58.41 95 VAL A O 1
ATOM 765 N N . LYS A 1 96 ? 41.868 -5.775 -0.037 1.00 54.09 96 LYS A N 1
ATOM 766 C CA . LYS A 1 96 ? 41.908 -6.001 1.414 1.00 54.09 96 LYS A CA 1
ATOM 767 C C . LYS A 1 96 ? 40.534 -5.672 1.999 1.00 54.09 96 LYS A C 1
ATOM 769 O O . LYS A 1 96 ? 40.097 -4.526 1.959 1.00 54.09 96 LYS A O 1
ATOM 774 N N . ASN A 1 97 ? 39.867 -6.676 2.561 1.00 65.12 97 ASN A N 1
ATOM 775 C CA . ASN A 1 97 ? 38.657 -6.480 3.349 1.00 65.12 97 ASN A CA 1
ATOM 776 C C . ASN A 1 97 ? 39.017 -5.698 4.630 1.00 65.12 97 ASN A C 1
ATOM 778 O O . ASN A 1 97 ? 39.791 -6.179 5.455 1.00 65.12 97 ASN A O 1
ATOM 782 N N . LEU A 1 98 ? 38.500 -4.472 4.762 1.00 61.31 98 LEU A N 1
ATOM 783 C CA . LEU A 1 98 ? 38.778 -3.566 5.887 1.00 61.31 98 LEU A CA 1
ATOM 784 C C . LEU A 1 98 ? 37.874 -3.811 7.108 1.00 61.31 98 LEU A C 1
ATOM 786 O O . LEU A 1 98 ? 38.045 -3.158 8.135 1.00 61.31 98 LEU A O 1
ATOM 790 N N . ALA A 1 99 ? 36.926 -4.746 7.032 1.00 58.53 99 ALA A N 1
ATOM 791 C CA . ALA A 1 99 ? 36.013 -5.051 8.125 1.00 58.53 99 ALA A CA 1
ATOM 792 C C . ALA A 1 99 ? 36.618 -6.097 9.078 1.00 58.53 99 ALA A C 1
ATOM 794 O O . ALA A 1 99 ? 36.063 -7.174 9.282 1.00 58.53 99 ALA A O 1
ATOM 795 N N . GLN A 1 100 ? 37.763 -5.788 9.693 1.00 58.12 100 GLN A N 1
ATOM 796 C CA . GLN A 1 100 ? 38.168 -6.513 10.897 1.00 58.12 100 GLN A CA 1
ATOM 797 C C . GLN A 1 100 ? 37.316 -6.024 12.071 1.00 58.12 100 GLN A C 1
ATOM 799 O O . GLN A 1 100 ? 37.588 -4.990 12.680 1.00 58.12 100 GLN A O 1
ATOM 804 N N . VAL A 1 101 ? 36.268 -6.785 12.386 1.00 59.91 101 VAL A N 1
ATOM 805 C CA . VAL A 1 101 ? 35.505 -6.628 13.625 1.00 59.91 101 VAL A CA 1
ATOM 806 C C . VAL A 1 101 ? 36.420 -7.032 14.781 1.00 59.91 101 VAL A C 1
ATOM 808 O O . VAL A 1 101 ? 36.664 -8.214 15.011 1.00 59.91 101 VAL A O 1
ATOM 811 N N . ARG A 1 102 ? 36.967 -6.048 15.504 1.00 54.91 102 ARG A N 1
ATOM 812 C CA . ARG A 1 102 ? 37.605 -6.299 16.801 1.00 54.91 102 ARG A CA 1
ATOM 813 C C . ARG A 1 102 ? 36.510 -6.614 17.815 1.00 54.91 102 ARG A C 1
ATOM 815 O O . ARG A 1 102 ? 35.847 -5.704 18.307 1.00 54.91 102 ARG A O 1
ATOM 822 N N . LEU A 1 103 ? 36.324 -7.897 18.109 1.00 49.78 103 LEU A N 1
ATOM 823 C CA . LEU A 1 103 ? 35.655 -8.320 19.335 1.00 49.78 103 LEU A CA 1
ATOM 824 C C . LEU A 1 103 ? 36.574 -7.952 20.512 1.00 49.78 103 LEU A C 1
ATOM 826 O O . LEU A 1 103 ? 37.776 -8.220 20.456 1.00 49.78 103 LEU A O 1
ATOM 830 N N . LYS A 1 104 ? 36.016 -7.245 21.498 1.00 46.94 104 LYS A N 1
ATOM 831 C CA . LYS A 1 104 ? 36.672 -6.953 22.778 1.00 46.94 104 LYS A CA 1
ATOM 832 C C . LYS A 1 104 ? 36.523 -8.135 23.721 1.00 46.94 104 LYS A C 1
ATOM 834 O O . LYS A 1 104 ? 35.450 -8.775 23.656 1.00 46.94 104 LYS A O 1
#

Foldseek 3Di:
DDDPFDKDKDFDACVRDPCCCVVVVPPDPFKDFDDPDPVCPPWGWIWGDDPQWIKIWTDDRTIIMITTPDHDDPPDPPPPVPVPPDDDDDDDDPPPDPPPPDDD